Protein AF-A0A4Q7B3D8-F1 (afdb_monomer_lite)

pLDDT: mean 89.44, std 12.1, range [48.56, 97.75]

Structure (mmCIF, N/CA/C/O backbone):
data_AF-A0A4Q7B3D8-F1
#
_entry.id   AF-A0A4Q7B3D8-F1
#
loop_
_atom_site.group_PDB
_atom_site.id
_atom_site.type_symbol
_atom_site.label_atom_id
_atom_site.label_alt_id
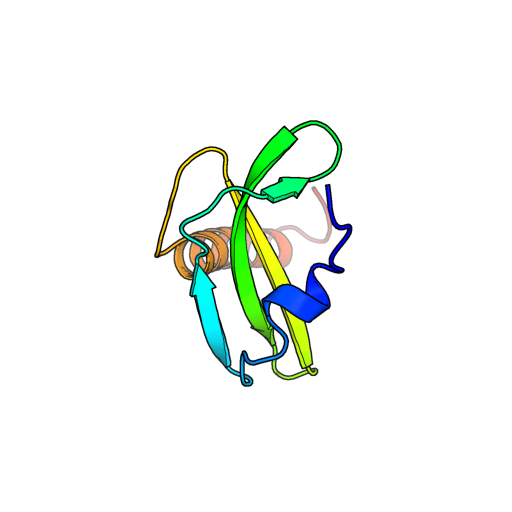_atom_site.label_comp_id
_atom_site.label_asym_id
_atom_site.label_entity_id
_atom_site.label_seq_id
_atom_site.pdbx_PDB_ins_code
_atom_site.Cartn_x
_atom_site.Cartn_y
_atom_site.Cartn_z
_atom_site.occupancy
_atom_site.B_iso_or_equiv
_atom_site.auth_seq_id
_atom_site.auth_comp_id
_atom_site.auth_asym_id
_atom_site.auth_atom_id
_atom_site.pdbx_PDB_model_num
ATOM 1 N N . ALA A 1 1 ? -1.215 2.243 -24.925 1.00 48.56 1 ALA A N 1
ATOM 2 C CA . ALA A 1 1 ? -1.267 1.363 -23.736 1.00 48.56 1 ALA A CA 1
ATOM 3 C C . ALA A 1 1 ? -2.720 1.276 -23.284 1.00 48.56 1 ALA A C 1
ATOM 5 O O . ALA A 1 1 ? -3.351 2.321 -23.203 1.00 48.56 1 ALA A O 1
ATOM 6 N N . LYS A 1 2 ? -3.290 0.078 -23.089 1.00 50.88 2 LYS A N 1
ATOM 7 C CA . LYS A 1 2 ? -4.692 -0.051 -22.652 1.00 50.88 2 LYS A CA 1
ATOM 8 C C . LYS A 1 2 ? -4.836 0.573 -21.258 1.00 50.88 2 LYS A C 1
ATOM 10 O O . LYS A 1 2 ? -4.108 0.187 -20.347 1.00 50.88 2 LYS A O 1
ATOM 15 N N . ASN A 1 3 ? -5.721 1.558 -21.123 1.00 57.25 3 ASN A N 1
ATOM 16 C CA . ASN A 1 3 ? -5.963 2.276 -19.875 1.00 57.25 3 ASN A CA 1
ATOM 17 C C . ASN A 1 3 ? -6.942 1.453 -19.024 1.00 57.25 3 ASN A C 1
ATOM 19 O O . ASN A 1 3 ? -8.152 1.638 -19.109 1.00 57.25 3 ASN A O 1
ATOM 23 N N . HIS A 1 4 ? -6.439 0.457 -18.296 1.00 65.25 4 HIS A N 1
ATOM 24 C CA . HIS A 1 4 ? -7.261 -0.270 -17.328 1.00 65.25 4 HIS A CA 1
ATOM 25 C C . HIS A 1 4 ? -7.359 0.558 -16.055 1.00 65.25 4 HIS A C 1
ATOM 27 O O . HIS A 1 4 ? -6.334 1.028 -15.553 1.00 65.25 4 HIS A O 1
ATOM 33 N N . LYS A 1 5 ? -8.577 0.743 -15.532 1.00 80.94 5 LYS A N 1
ATOM 34 C CA . LYS A 1 5 ? -8.724 1.353 -14.213 1.00 80.94 5 LYS A CA 1
ATOM 35 C C . LYS A 1 5 ? -8.026 0.432 -13.216 1.00 80.94 5 LYS A C 1
ATOM 37 O O . LYS A 1 5 ? -8.096 -0.788 -13.340 1.00 80.94 5 LYS A O 1
ATOM 42 N N . ILE A 1 6 ? -7.351 0.997 -12.218 1.00 83.88 6 ILE A N 1
ATOM 43 C CA . ILE A 1 6 ? -6.660 0.187 -11.202 1.00 83.88 6 ILE A CA 1
ATOM 44 C C . ILE A 1 6 ? -7.652 -0.749 -10.492 1.00 83.88 6 ILE A C 1
ATOM 46 O O . ILE A 1 6 ? -7.315 -1.892 -10.196 1.00 83.88 6 ILE A O 1
ATOM 50 N N . SER A 1 7 ? -8.903 -0.314 -10.333 1.00 82.75 7 SER A N 1
ATOM 51 C CA . SER A 1 7 ? -9.992 -1.141 -9.812 1.00 82.75 7 SER A CA 1
ATOM 52 C C . SER A 1 7 ? -10.262 -2.406 -10.636 1.00 82.75 7 SER A C 1
ATOM 54 O O . SER A 1 7 ? -10.621 -3.429 -10.060 1.00 82.75 7 SER A O 1
ATOM 56 N N . ASP A 1 8 ? -10.038 -2.392 -11.956 1.00 89.94 8 ASP A N 1
ATOM 57 C CA . ASP A 1 8 ? -10.162 -3.588 -12.798 1.00 89.94 8 ASP A CA 1
ATOM 58 C C . ASP A 1 8 ? -9.060 -4.611 -12.495 1.00 89.94 8 ASP A C 1
ATOM 60 O O . ASP A 1 8 ? -9.305 -5.816 -12.542 1.00 89.94 8 ASP A O 1
ATOM 64 N N . LEU A 1 9 ? -7.850 -4.140 -12.168 1.00 91.50 9 LEU A N 1
ATOM 65 C CA . LEU A 1 9 ? -6.684 -4.996 -11.922 1.00 91.50 9 LEU A CA 1
ATOM 66 C C . LEU A 1 9 ? -6.862 -5.876 -10.683 1.00 91.50 9 LEU A C 1
ATOM 68 O O . LEU A 1 9 ? -6.342 -6.988 -10.670 1.00 91.50 9 LEU A O 1
ATOM 72 N N . PHE A 1 10 ? -7.608 -5.383 -9.693 1.00 94.31 10 PHE A N 1
ATOM 73 C CA . PHE A 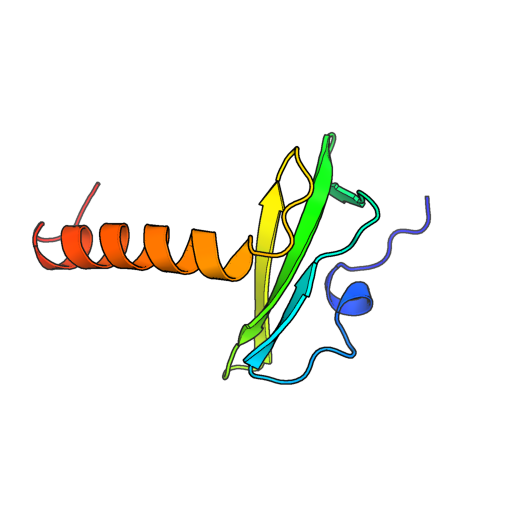1 10 ? -7.819 -6.022 -8.393 1.00 94.31 10 PHE A CA 1
ATOM 74 C C . PHE A 1 10 ? -9.290 -6.368 -8.138 1.00 94.31 10 PHE A C 1
ATOM 76 O O . PHE A 1 10 ? -9.683 -6.626 -7.005 1.00 94.31 10 PHE A O 1
ATOM 83 N N . ARG A 1 11 ? -10.137 -6.391 -9.179 1.00 93.12 11 ARG A N 1
ATOM 84 C CA . ARG A 1 11 ? -11.571 -6.705 -9.038 1.00 93.12 11 ARG A CA 1
ATOM 85 C C . ARG A 1 11 ? -11.816 -8.063 -8.368 1.00 93.12 11 ARG A C 1
ATOM 87 O O . ARG A 1 11 ? 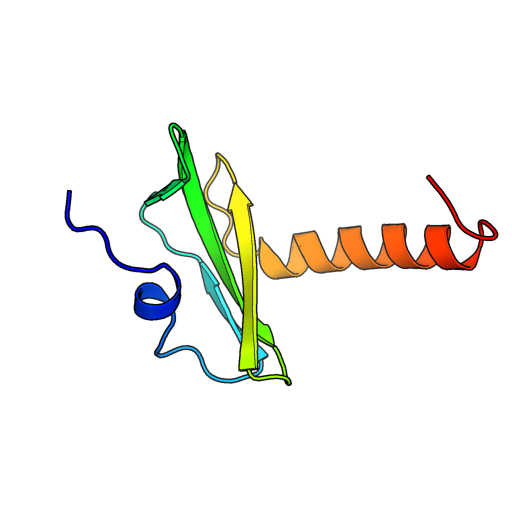-12.803 -8.213 -7.664 1.00 93.12 11 ARG A O 1
ATOM 94 N N . HIS A 1 12 ? -10.914 -9.020 -8.571 1.00 95.12 12 HIS A N 1
ATOM 95 C CA . HIS A 1 12 ? -11.008 -10.372 -8.022 1.00 95.12 12 HIS A CA 1
ATOM 96 C C . HIS A 1 12 ? -10.604 -10.475 -6.540 1.00 95.12 12 HIS A C 1
ATOM 98 O O . HIS A 1 12 ? -10.825 -11.516 -5.930 1.00 95.12 12 HIS A O 1
ATOM 104 N N . LEU A 1 13 ? -10.016 -9.419 -5.969 1.00 96.31 13 LEU A N 1
ATOM 105 C CA . LEU A 1 13 ? -9.533 -9.400 -4.592 1.00 96.31 13 LEU A CA 1
ATOM 106 C C . LEU A 1 13 ? -10.715 -9.302 -3.616 1.00 96.31 13 LEU A C 1
ATOM 108 O O . LEU A 1 13 ? -11.461 -8.314 -3.651 1.00 96.31 13 LEU A O 1
ATOM 112 N N . GLN A 1 14 ? -10.880 -10.316 -2.763 1.00 97.62 14 GLN A N 1
ATOM 113 C CA . GLN A 1 14 ? -11.890 -10.349 -1.698 1.00 97.62 14 GLN A CA 1
ATOM 114 C C . GLN A 1 14 ? -11.438 -9.529 -0.484 1.00 97.62 14 GLN A C 1
ATOM 116 O O . GLN A 1 14 ? -10.247 -9.277 -0.324 1.00 97.62 14 GLN A O 1
ATOM 121 N N . VAL A 1 15 ? -12.377 -9.128 0.381 1.00 97.62 15 VAL A N 1
ATOM 122 C CA . VAL A 1 15 ? -12.080 -8.392 1.627 1.00 97.62 15 VAL A CA 1
ATOM 123 C C . VAL A 1 15 ? -11.009 -9.122 2.443 1.00 97.62 15 VAL A C 1
ATOM 125 O O . VAL A 1 15 ? -11.057 -10.341 2.593 1.00 97.62 15 VAL A O 1
ATOM 128 N N . GLY A 1 16 ? -10.009 -8.376 2.915 1.00 96.75 16 GLY A N 1
ATOM 129 C CA . GLY A 1 16 ? -8.862 -8.900 3.659 1.00 96.75 16 GLY A CA 1
ATOM 130 C C . GLY A 1 16 ? -7.771 -9.549 2.797 1.00 96.75 16 GLY A C 1
ATOM 131 O O . GLY A 1 16 ? -6.673 -9.798 3.294 1.00 96.75 16 GLY A O 1
ATOM 132 N N . GLN A 1 17 ? -8.014 -9.801 1.505 1.00 97.56 17 GLN A N 1
ATOM 133 C CA . GLN A 1 17 ? -6.988 -10.341 0.614 1.00 97.56 17 GLN A CA 1
ATOM 134 C C . GLN A 1 17 ? -6.031 -9.258 0.133 1.00 97.56 17 GLN A C 1
ATOM 136 O O . GLN A 1 17 ? -6.401 -8.101 -0.073 1.00 97.56 17 GLN A O 1
ATOM 141 N N . THR A 1 18 ? -4.791 -9.683 -0.104 1.00 97.25 18 THR A N 1
ATOM 142 C CA . THR A 1 18 ? -3.727 -8.837 -0.637 1.00 97.25 18 THR A CA 1
ATOM 143 C C . THR A 1 18 ? -3.143 -9.434 -1.907 1.00 97.25 18 THR A C 1
ATOM 145 O O . THR A 1 18 ? -3.061 -10.652 -2.060 1.00 97.25 18 THR A O 1
ATOM 148 N N . GLU A 1 19 ? -2.713 -8.574 -2.826 1.00 96.75 19 GLU A N 1
ATOM 149 C CA . GLU A 1 19 ? -1.983 -8.984 -4.024 1.00 96.75 19 GLU A CA 1
ATOM 150 C C . GLU A 1 19 ? -0.854 -7.993 -4.309 1.00 96.75 19 GLU A C 1
ATOM 152 O O . GLU A 1 19 ? -1.069 -6.782 -4.319 1.00 96.75 19 GLU A O 1
ATOM 157 N N . CYS A 1 20 ? 0.344 -8.505 -4.605 1.00 96.75 20 CYS A N 1
ATOM 158 C CA . CYS A 1 20 ? 1.438 -7.722 -5.174 1.00 96.75 20 CYS A CA 1
ATOM 159 C C . CYS A 1 20 ? 1.655 -8.108 -6.639 1.00 96.75 20 CYS A C 1
ATOM 161 O O . CYS A 1 20 ? 2.000 -9.252 -6.961 1.00 96.75 20 CYS A O 1
ATOM 163 N N . ARG A 1 21 ? 1.511 -7.145 -7.555 1.00 94.88 21 ARG A N 1
ATOM 164 C CA . ARG A 1 21 ? 1.706 -7.415 -8.981 1.00 94.88 21 ARG A CA 1
ATOM 165 C C . ARG A 1 21 ? 3.188 -7.471 -9.330 1.00 94.88 21 ARG A C 1
ATOM 167 O O . ARG A 1 21 ? 3.918 -6.493 -9.201 1.00 94.88 21 ARG A O 1
ATOM 174 N N . LYS A 1 22 ? 3.609 -8.582 -9.940 1.00 94.06 22 LYS A N 1
ATOM 175 C CA . LYS A 1 22 ? 4.977 -8.767 -10.472 1.00 94.06 22 LYS A CA 1
ATOM 176 C C . LYS A 1 22 ? 5.311 -7.882 -11.680 1.00 94.06 22 LYS A C 1
ATOM 178 O O . LYS A 1 22 ? 6.470 -7.772 -12.062 1.00 94.06 22 LYS A O 1
ATOM 183 N N . ARG A 1 23 ? 4.312 -7.272 -12.327 1.00 93.62 23 ARG A N 1
ATOM 184 C CA . ARG A 1 23 ? 4.512 -6.363 -13.466 1.00 93.62 23 ARG A CA 1
ATOM 185 C C . ARG A 1 23 ? 4.279 -4.925 -13.028 1.00 93.62 23 ARG A C 1
ATOM 187 O O . ARG A 1 23 ? 3.231 -4.623 -12.466 1.00 93.62 23 ARG A O 1
ATOM 194 N N . ARG A 1 24 ? 5.227 -4.046 -13.363 1.00 94.12 24 ARG A N 1
ATOM 195 C CA . ARG A 1 24 ? 5.099 -2.605 -13.123 1.00 94.12 24 ARG A CA 1
ATOM 196 C C . ARG A 1 24 ? 3.993 -2.005 -13.989 1.00 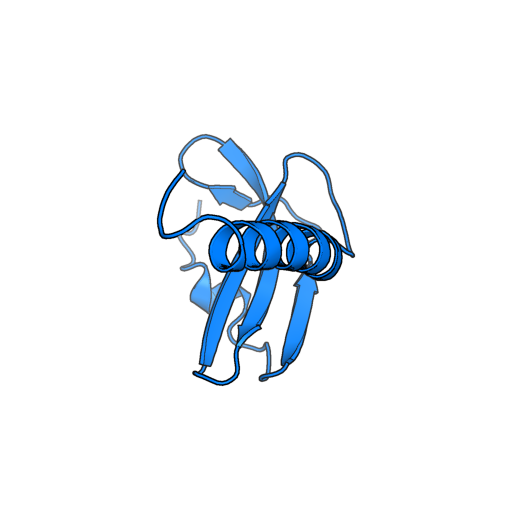94.12 24 ARG A C 1
ATOM 198 O O . ARG A 1 24 ? 3.907 -2.319 -15.181 1.00 94.12 24 ARG A O 1
ATOM 205 N N . ILE A 1 25 ? 3.222 -1.094 -13.411 1.00 92.12 25 ILE A N 1
ATOM 206 C CA . ILE A 1 25 ? 2.199 -0.301 -14.098 1.00 92.12 25 ILE A CA 1
ATOM 207 C C . ILE A 1 25 ? 2.633 1.163 -14.189 1.00 92.12 25 ILE A C 1
ATOM 209 O O . ILE A 1 25 ? 3.529 1.598 -13.468 1.00 92.12 25 ILE A O 1
ATOM 213 N N . TRP A 1 26 ? 2.012 1.919 -15.091 1.00 91.50 26 TRP A N 1
ATOM 214 C CA . TRP A 1 26 ? 2.182 3.368 -15.132 1.00 91.50 26 TRP A CA 1
ATOM 215 C C . TRP A 1 26 ? 1.310 4.018 -14.060 1.00 91.50 26 TRP A C 1
ATOM 217 O O . TRP A 1 26 ? 0.099 3.815 -14.044 1.00 91.50 26 TRP A O 1
ATOM 227 N N . VAL A 1 27 ? 1.936 4.803 -13.188 1.00 88.25 27 VAL A N 1
ATOM 228 C CA . VAL A 1 27 ? 1.283 5.678 -12.212 1.00 88.25 27 VAL A CA 1
ATOM 229 C C . VAL A 1 27 ? 1.729 7.096 -12.551 1.00 88.25 27 VAL A C 1
ATOM 231 O O . VAL A 1 27 ? 2.884 7.472 -12.341 1.00 88.25 27 VAL A O 1
ATOM 234 N N . GLY A 1 28 ? 0.847 7.856 -13.202 1.00 87.00 28 GLY A N 1
ATOM 235 C CA . GLY A 1 28 ? 1.228 9.115 -13.842 1.00 87.00 28 GLY A CA 1
ATOM 236 C C . GLY A 1 28 ? 2.332 8.898 -14.885 1.00 87.00 28 GLY A C 1
ATOM 237 O O . GLY A 1 28 ? 2.141 8.170 -15.857 1.00 87.00 28 GLY A O 1
ATOM 238 N N . ARG A 1 29 ? 3.501 9.518 -14.673 1.00 91.38 29 ARG A N 1
ATOM 239 C CA . ARG A 1 29 ? 4.676 9.431 -15.564 1.00 91.38 29 ARG A CA 1
ATOM 240 C C . ARG A 1 29 ? 5.759 8.466 -15.074 1.00 91.38 29 ARG A C 1
ATOM 242 O O . ARG A 1 29 ? 6.841 8.434 -15.651 1.00 91.38 29 ARG A O 1
ATOM 249 N N . VAL A 1 30 ? 5.500 7.695 -14.017 1.00 94.00 30 VAL A N 1
ATOM 250 C CA . VAL A 1 30 ? 6.485 6.774 -13.434 1.00 94.00 30 VAL A CA 1
ATOM 251 C C . VAL A 1 30 ? 5.963 5.347 -13.511 1.00 94.00 30 VAL A C 1
ATOM 253 O O . VAL A 1 30 ? 4.783 5.078 -13.296 1.00 94.00 30 VAL A O 1
ATOM 256 N N . LYS A 1 31 ? 6.851 4.405 -13.832 1.00 94.69 31 LYS A N 1
ATOM 257 C CA . LYS A 1 31 ? 6.528 2.978 -13.843 1.00 94.69 31 LYS A CA 1
ATOM 258 C C . LYS A 1 31 ? 6.821 2.397 -12.460 1.00 94.69 31 LYS A C 1
ATOM 260 O O . LYS A 1 31 ? 7.974 2.415 -12.043 1.00 94.69 31 LYS A O 1
ATOM 265 N N . LEU A 1 32 ? 5.840 1.855 -11.752 1.00 95.81 32 LEU A N 1
ATOM 266 C CA . LEU A 1 32 ? 6.001 1.382 -10.367 1.00 95.81 32 LEU A CA 1
ATOM 267 C C . LEU A 1 32 ? 5.401 -0.012 -10.187 1.00 95.81 32 LEU A C 1
ATOM 269 O O . LEU A 1 32 ? 4.525 -0.420 -10.952 1.00 95.81 32 LEU A O 1
ATOM 273 N N . TYR A 1 33 ? 5.886 -0.749 -9.192 1.00 96.56 33 TYR A N 1
ATOM 274 C CA . TYR A 1 33 ? 5.177 -1.919 -8.680 1.00 96.56 33 TYR A CA 1
ATOM 275 C C . TYR A 1 33 ? 4.003 -1.448 -7.828 1.00 96.56 33 TYR A C 1
ATOM 277 O O . TYR A 1 33 ? 4.086 -0.397 -7.192 1.00 96.56 33 TYR A O 1
ATOM 285 N N . ILE A 1 34 ? 2.916 -2.214 -7.844 1.00 96.19 34 ILE A N 1
ATOM 286 C CA . ILE A 1 34 ? 1.698 -1.909 -7.099 1.00 96.19 34 ILE A CA 1
ATOM 287 C C . ILE A 1 34 ? 1.250 -3.142 -6.322 1.00 96.19 34 ILE A C 1
ATOM 289 O O . ILE A 1 34 ? 1.230 -4.256 -6.859 1.00 96.19 34 ILE A O 1
ATOM 293 N N . SER A 1 35 ? 0.879 -2.910 -5.072 1.00 97.00 35 SER A N 1
ATOM 294 C CA . SER A 1 35 ? 0.256 -3.880 -4.185 1.00 97.00 35 SER A CA 1
ATOM 295 C C . SER A 1 35 ? -1.084 -3.330 -3.715 1.00 97.00 35 SER A C 1
ATOM 297 O O . SER A 1 35 ? -1.213 -2.119 -3.528 1.00 97.00 35 SER A O 1
ATOM 299 N N . ALA A 1 36 ? -2.068 -4.203 -3.540 1.00 97.19 36 ALA A N 1
ATOM 300 C CA . ALA A 1 36 ? -3.405 -3.830 -3.101 1.00 97.19 36 ALA A CA 1
ATOM 301 C C . ALA A 1 36 ? -3.876 -4.692 -1.927 1.00 97.19 36 ALA A C 1
ATOM 303 O O . ALA A 1 36 ? -3.529 -5.871 -1.852 1.00 97.19 36 ALA A O 1
ATOM 304 N N . LEU A 1 37 ? -4.690 -4.096 -1.057 1.00 97.75 37 LEU A N 1
ATOM 305 C CA . LEU A 1 37 ? -5.517 -4.749 -0.043 1.00 97.75 37 LEU A CA 1
ATOM 306 C C . LEU A 1 37 ? -6.966 -4.306 -0.258 1.00 97.75 37 LEU A C 1
ATOM 308 O O . LEU A 1 37 ? -7.219 -3.113 -0.431 1.00 97.75 37 LEU A O 1
ATOM 312 N N . ARG A 1 38 ? -7.912 -5.248 -0.228 1.00 97.62 38 ARG A N 1
ATOM 313 C CA . ARG A 1 38 ? -9.343 -4.925 -0.158 1.00 97.62 38 ARG A CA 1
ATOM 314 C C . ARG A 1 38 ? -9.736 -4.704 1.302 1.00 97.62 38 ARG A C 1
ATOM 316 O O . ARG A 1 38 ? -9.651 -5.636 2.103 1.00 97.62 38 ARG A O 1
ATOM 323 N N . LEU A 1 39 ? -10.155 -3.488 1.625 1.00 96.75 39 LEU A N 1
ATOM 324 C CA . LEU A 1 39 ? -10.603 -3.098 2.959 1.00 96.75 39 LEU A CA 1
ATOM 325 C C . LEU A 1 39 ? -12.027 -3.602 3.242 1.00 96.75 39 LEU A C 1
ATOM 327 O O . LEU A 1 39 ? -12.729 -4.063 2.340 1.00 96.75 39 LEU A O 1
ATOM 331 N N . GLU A 1 40 ? -12.442 -3.527 4.507 1.00 96.88 40 GLU A N 1
ATOM 332 C CA . GLU A 1 40 ? -13.766 -3.982 4.962 1.00 96.88 40 GLU A CA 1
ATOM 333 C C . GLU A 1 40 ? -14.924 -3.174 4.364 1.00 96.88 40 GLU A C 1
ATOM 335 O O . GLU A 1 40 ? -15.995 -3.723 4.119 1.00 96.88 40 GLU A O 1
ATOM 340 N N . ASP A 1 41 ? -14.692 -1.898 4.055 1.00 96.00 41 ASP A N 1
ATOM 341 C CA . ASP A 1 41 ? -15.642 -1.018 3.363 1.00 96.00 41 ASP A CA 1
ATOM 342 C C . ASP A 1 41 ? -15.715 -1.269 1.841 1.00 96.00 41 ASP A C 1
ATOM 344 O O . ASP A 1 41 ? -16.513 -0.649 1.138 1.00 96.00 41 ASP A O 1
ATOM 348 N N . GLY A 1 42 ? -14.912 -2.203 1.320 1.00 93.19 42 GLY A N 1
ATOM 349 C CA . GLY A 1 42 ? -14.845 -2.553 -0.098 1.00 93.19 42 GLY A CA 1
ATOM 350 C C . GLY A 1 42 ? -13.872 -1.702 -0.922 1.00 93.19 42 GLY A C 1
ATOM 351 O O . GLY A 1 42 ? -13.601 -2.047 -2.086 1.00 93.19 42 GLY A O 1
ATOM 352 N N . GLU A 1 43 ? -13.292 -0.654 -0.337 1.00 95.38 43 GLU A N 1
ATOM 353 C CA . GLU A 1 43 ? -12.283 0.180 -0.985 1.00 95.38 43 GLU A CA 1
ATOM 354 C C . GLU A 1 43 ? -10.941 -0.558 -1.130 1.00 95.38 43 GLU A C 1
ATOM 356 O O . GLU A 1 43 ? -10.679 -1.605 -0.525 1.00 95.38 43 GLU A O 1
ATOM 361 N N . LEU A 1 44 ? -10.078 -0.033 -2.004 1.00 95.62 44 LEU A N 1
ATOM 362 C CA . LEU A 1 44 ? -8.730 -0.562 -2.218 1.00 95.62 44 LEU A CA 1
ATOM 363 C C . LEU A 1 44 ? -7.690 0.337 -1.552 1.00 95.62 44 LEU A C 1
ATOM 365 O O . LEU A 1 44 ? -7.483 1.473 -1.978 1.00 95.62 44 LEU A O 1
ATOM 369 N N . LEU A 1 45 ? -6.941 -0.215 -0.598 1.00 96.00 45 LEU A N 1
ATOM 370 C CA . LEU A 1 45 ? -5.680 0.373 -0.162 1.00 96.00 45 LEU A CA 1
ATOM 371 C C . LEU A 1 45 ? -4.589 -0.005 -1.167 1.00 96.00 45 LEU A C 1
ATOM 373 O O . LEU A 1 45 ? -4.319 -1.188 -1.381 1.00 96.00 45 LEU A O 1
ATOM 377 N N . LEU A 1 46 ? -3.946 0.995 -1.771 1.00 96.06 46 LEU A N 1
ATOM 378 C CA . LEU A 1 46 ? -2.886 0.807 -2.760 1.00 96.06 46 LEU A CA 1
ATOM 379 C C . LEU A 1 46 ? -1.542 1.279 -2.210 1.00 96.06 46 LEU A C 1
ATOM 381 O O . LEU A 1 46 ? -1.405 2.420 -1.777 1.00 96.06 46 LEU A O 1
ATOM 385 N N . VAL A 1 47 ? -0.526 0.427 -2.317 1.00 96.38 47 VAL A N 1
ATOM 386 C CA . VAL A 1 47 ? 0.865 0.766 -1.998 1.00 96.38 47 VAL A CA 1
ATOM 387 C C . VAL A 1 47 ? 1.697 0.629 -3.267 1.00 96.38 47 VAL A C 1
ATOM 389 O O . VAL A 1 47 ? 1.673 -0.411 -3.929 1.00 96.38 47 VAL A O 1
ATOM 392 N N . VAL A 1 48 ? 2.434 1.682 -3.624 1.00 95.69 48 VAL A N 1
ATOM 393 C CA . VAL A 1 48 ? 3.301 1.712 -4.811 1.00 95.69 48 VAL A CA 1
ATOM 394 C C . VAL A 1 48 ? 4.769 1.833 -4.417 1.00 95.69 48 VAL A C 1
ATOM 396 O O . VAL A 1 48 ? 5.106 2.520 -3.459 1.00 95.69 48 VAL A O 1
ATOM 399 N N . SER A 1 49 ? 5.653 1.168 -5.163 1.00 95.06 49 SER A N 1
ATOM 400 C CA . SER A 1 49 ? 7.092 1.148 -4.872 1.00 95.06 49 SER A CA 1
ATOM 401 C C . SER A 1 49 ? 7.938 1.071 -6.149 1.00 95.06 49 SER A C 1
ATOM 403 O O . SER A 1 49 ? 7.520 0.449 -7.136 1.00 95.06 49 SER A O 1
ATOM 405 N N . PRO A 1 50 ? 9.144 1.674 -6.171 1.00 95.94 50 PRO A N 1
ATOM 406 C CA . PRO A 1 50 ? 10.090 1.495 -7.272 1.00 95.94 50 PRO A CA 1
ATOM 407 C C . PRO A 1 50 ? 10.643 0.063 -7.355 1.00 95.94 50 PRO A C 1
ATOM 409 O O . PRO A 1 50 ? 11.040 -0.368 -8.440 1.00 95.94 50 PRO A O 1
ATOM 412 N N . MET A 1 51 ? 10.631 -0.686 -6.247 1.00 96.12 51 MET A N 1
ATOM 413 C CA . MET A 1 51 ? 11.109 -2.069 -6.166 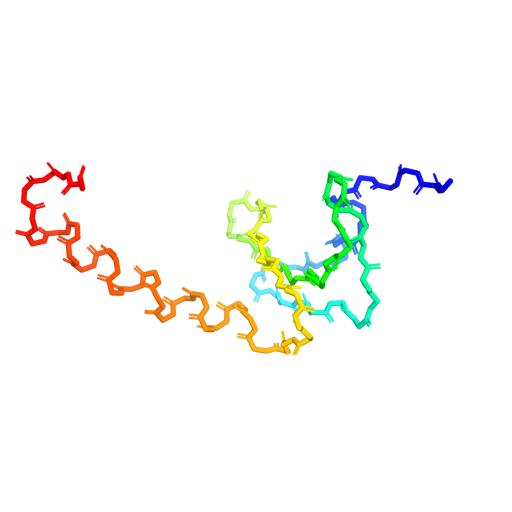1.00 96.12 51 MET A CA 1
ATOM 414 C C . MET A 1 51 ? 9.957 -3.045 -5.928 1.00 96.12 51 MET A C 1
ATOM 416 O O . MET A 1 51 ? 8.959 -2.705 -5.293 1.00 96.12 51 MET A O 1
ATOM 420 N N . PHE A 1 52 ? 10.102 -4.274 -6.424 1.00 97.06 52 PHE A N 1
ATOM 421 C CA . PHE A 1 52 ? 9.141 -5.330 -6.129 1.00 97.06 52 PHE A CA 1
ATOM 422 C C . PHE A 1 52 ? 9.205 -5.677 -4.639 1.00 97.06 52 PHE A C 1
ATOM 424 O O . PHE A 1 52 ? 10.286 -5.931 -4.113 1.00 97.06 52 PHE A O 1
ATOM 431 N N . ASN A 1 53 ? 8.049 -5.704 -3.980 1.00 96.06 53 ASN A N 1
ATOM 432 C CA . ASN A 1 53 ? 7.937 -6.080 -2.578 1.00 96.06 53 ASN A CA 1
ATOM 433 C C . ASN A 1 53 ? 6.619 -6.830 -2.341 1.00 96.06 53 ASN A C 1
ATOM 435 O O . ASN A 1 53 ? 5.544 -6.227 -2.326 1.00 96.06 53 ASN A O 1
ATOM 439 N N . ALA A 1 54 ? 6.715 -8.144 -2.129 1.00 95.69 54 ALA A N 1
ATOM 440 C CA . ALA A 1 54 ? 5.563 -8.998 -1.844 1.00 95.69 54 ALA A CA 1
ATOM 441 C C . ALA A 1 54 ? 4.894 -8.675 -0.494 1.00 95.69 54 ALA A C 1
ATOM 443 O O . ALA A 1 54 ? 3.703 -8.925 -0.334 1.00 95.69 54 ALA A O 1
ATOM 444 N N . SER A 1 55 ? 5.633 -8.069 0.438 1.00 96.50 55 SER A N 1
ATOM 445 C CA . SER A 1 55 ? 5.182 -7.692 1.781 1.00 96.50 55 SER A CA 1
ATOM 446 C C . SER A 1 55 ? 4.740 -6.229 1.883 1.00 96.50 55 SER A C 1
ATOM 448 O O . SER A 1 55 ? 4.469 -5.760 2.982 1.00 96.50 55 SER A O 1
ATOM 450 N N . ALA A 1 56 ? 4.618 -5.498 0.766 1.00 96.81 56 ALA A N 1
ATOM 451 C CA . ALA A 1 56 ? 4.398 -4.046 0.772 1.00 96.81 56 ALA A CA 1
ATOM 452 C C . ALA A 1 56 ? 3.201 -3.578 1.622 1.00 96.81 56 ALA A C 1
ATOM 454 O O . ALA A 1 56 ? 3.284 -2.532 2.257 1.00 96.81 56 ALA A O 1
ATOM 455 N N . ILE A 1 57 ? 2.100 -4.341 1.649 1.00 97.31 57 ILE A N 1
ATOM 456 C CA . ILE A 1 57 ? 0.932 -4.022 2.489 1.00 97.31 57 ILE A CA 1
ATOM 457 C C . ILE A 1 57 ? 1.277 -4.148 3.977 1.00 97.31 57 ILE A C 1
ATOM 459 O O . ILE A 1 57 ? 0.947 -3.263 4.760 1.00 97.31 57 ILE A O 1
ATOM 463 N N . ARG A 1 58 ? 1.973 -5.223 4.364 1.00 96.12 58 ARG A N 1
ATOM 464 C CA . ARG A 1 58 ? 2.394 -5.458 5.750 1.00 96.12 58 ARG A CA 1
ATOM 465 C C . ARG A 1 58 ? 3.391 -4.398 6.214 1.00 96.12 58 ARG A C 1
ATOM 467 O O . ARG A 1 58 ? 3.246 -3.867 7.308 1.00 96.12 58 ARG A O 1
ATOM 474 N N . ASP A 1 59 ? 4.369 -4.069 5.378 1.00 95.62 59 ASP A N 1
ATOM 475 C CA . ASP A 1 59 ? 5.379 -3.060 5.705 1.00 95.62 59 ASP A CA 1
ATOM 476 C C . ASP A 1 59 ? 4.743 -1.670 5.857 1.00 95.62 59 ASP A C 1
ATOM 478 O O . ASP A 1 59 ? 5.095 -0.911 6.761 1.00 95.62 59 ASP A O 1
ATOM 482 N N . TYR A 1 60 ? 3.762 -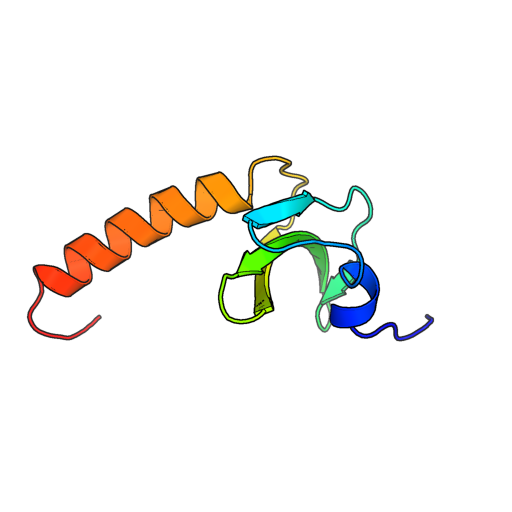1.349 5.004 1.00 95.56 60 TYR A N 1
ATOM 483 C CA . TYR A 1 60 ? 2.985 -0.121 5.131 1.00 95.56 60 TYR A CA 1
ATOM 484 C C . TYR A 1 60 ? 2.157 -0.094 6.421 1.00 95.56 60 TYR A C 1
ATOM 486 O O . TYR A 1 60 ? 2.133 0.939 7.083 1.00 95.56 60 TYR A O 1
ATOM 494 N N . ALA A 1 61 ? 1.544 -1.216 6.817 1.00 94.38 61 ALA A N 1
ATOM 495 C CA . ALA A 1 61 ? 0.799 -1.312 8.072 1.00 94.38 61 ALA A CA 1
ATOM 496 C C . ALA A 1 61 ? 1.687 -1.008 9.293 1.00 94.38 61 ALA A C 1
ATOM 498 O O . ALA A 1 61 ? 1.312 -0.179 10.115 1.00 94.38 61 ALA A O 1
ATOM 499 N N . LEU A 1 62 ? 2.903 -1.566 9.355 1.00 94.19 62 LEU A N 1
ATOM 500 C CA . LEU A 1 62 ? 3.863 -1.267 10.431 1.00 94.19 62 LEU A CA 1
ATOM 501 C C . LEU A 1 62 ? 4.215 0.228 10.497 1.00 94.19 62 LEU A C 1
ATOM 503 O O . LEU A 1 62 ? 4.311 0.810 11.576 1.00 94.19 62 LEU A O 1
ATOM 507 N N . ARG A 1 63 ? 4.397 0.879 9.340 1.00 92.38 63 ARG A N 1
ATOM 508 C CA . ARG A 1 63 ? 4.659 2.325 9.286 1.00 92.38 63 ARG A CA 1
ATOM 509 C C . ARG A 1 63 ? 3.440 3.132 9.738 1.00 92.38 63 ARG A C 1
ATOM 511 O O . ARG A 1 63 ? 3.596 4.097 10.483 1.00 92.38 63 ARG A O 1
ATOM 518 N N . TRP A 1 64 ? 2.251 2.727 9.301 1.00 91.69 64 TRP A N 1
ATOM 519 C CA . TRP A 1 64 ? 0.988 3.367 9.654 1.00 91.69 64 TRP A CA 1
ATOM 520 C C . TRP A 1 64 ? 0.693 3.280 11.153 1.00 91.69 64 TRP A C 1
ATOM 522 O O . TRP A 1 64 ? 0.239 4.259 11.739 1.00 91.69 64 TRP A O 1
ATOM 532 N N . GLU A 1 65 ? 0.989 2.148 11.797 1.00 90.44 65 GLU A N 1
ATOM 533 C CA . GLU A 1 65 ? 0.862 1.983 13.251 1.00 90.44 65 GLU A CA 1
ATOM 534 C C . GLU A 1 65 ? 1.697 3.021 14.010 1.00 90.44 65 GLU A C 1
ATOM 536 O O . GLU A 1 65 ? 1.201 3.666 14.934 1.00 90.44 65 GLU A O 1
ATOM 541 N N . ILE A 1 66 ? 2.941 3.244 13.575 1.00 90.75 66 ILE A N 1
ATOM 542 C CA . ILE A 1 66 ? 3.834 4.246 14.169 1.00 90.75 66 ILE A CA 1
ATOM 543 C C . ILE A 1 66 ? 3.277 5.662 13.965 1.00 90.75 66 ILE A C 1
ATOM 545 O O . ILE A 1 66 ? 3.232 6.454 14.907 1.00 90.75 66 ILE A O 1
ATOM 549 N N . GLU A 1 67 ? 2.833 5.993 12.750 1.00 87.44 67 GLU A N 1
ATOM 550 C CA . GLU A 1 67 ? 2.241 7.303 12.444 1.00 87.44 67 GLU A CA 1
ATOM 551 C C . GLU A 1 67 ? 0.960 7.558 13.241 1.00 87.44 67 GLU A C 1
ATOM 553 O O . GLU A 1 67 ? 0.779 8.648 13.786 1.00 87.44 67 GLU A O 1
ATOM 558 N N . THR A 1 68 ? 0.110 6.540 13.370 1.00 87.06 68 THR A N 1
ATOM 559 C CA . THR A 1 68 ? -1.130 6.599 14.150 1.00 87.06 68 THR A CA 1
ATOM 560 C C . THR A 1 68 ? -0.822 6.813 15.627 1.00 87.06 68 THR A C 1
ATOM 562 O O . THR A 1 68 ? -1.394 7.712 16.240 1.00 87.06 68 THR A O 1
ATOM 565 N N . LEU A 1 69 ? 0.135 6.065 16.189 1.00 87.88 69 LEU A N 1
ATOM 566 C CA . LEU A 1 69 ? 0.572 6.234 17.575 1.00 87.88 69 LEU A CA 1
ATOM 567 C C . LEU A 1 69 ? 1.058 7.664 17.833 1.00 87.88 69 LEU A C 1
ATOM 569 O O . LEU A 1 69 ? 0.619 8.309 18.787 1.00 87.88 69 LEU A O 1
ATOM 573 N N . PHE A 1 70 ? 1.925 8.196 16.969 1.00 85.50 70 PHE A N 1
ATOM 574 C CA . PHE A 1 70 ? 2.389 9.574 17.113 1.00 85.50 70 PHE A CA 1
ATOM 575 C C . PHE A 1 70 ? 1.268 10.596 16.925 1.00 85.50 70 PHE A C 1
ATOM 577 O O . PHE A 1 70 ? 1.279 11.609 17.620 1.00 85.50 70 PHE A O 1
ATOM 584 N N . SER A 1 71 ? 0.290 10.338 16.056 1.00 83.81 71 SER A N 1
ATOM 585 C CA . SER A 1 71 ? -0.892 11.193 15.910 1.00 83.81 71 SER A CA 1
ATOM 586 C C . SER A 1 71 ? -1.819 11.153 17.130 1.00 83.81 71 SER A C 1
ATOM 588 O O . SER A 1 71 ? -2.517 12.134 17.374 1.00 83.81 71 SER A O 1
ATOM 590 N N . CYS A 1 72 ? -1.866 10.051 17.883 1.00 85.06 72 CYS A N 1
ATOM 591 C CA . CYS A 1 72 ? -2.606 9.976 19.144 1.00 85.06 72 CYS A CA 1
ATOM 592 C C . CYS A 1 72 ? -1.892 10.741 20.268 1.00 85.06 72 CYS A C 1
ATOM 594 O O . CYS A 1 72 ? -2.548 11.352 21.109 1.00 85.06 72 CYS A O 1
ATOM 596 N N . LEU A 1 73 ? -0.555 10.697 20.289 1.00 84.12 73 LEU A N 1
ATOM 597 C CA . LEU A 1 73 ? 0.271 11.306 21.337 1.00 84.12 73 LEU A CA 1
ATOM 598 C C . LEU A 1 73 ? 0.522 12.800 21.114 1.00 84.12 73 LEU A C 1
ATOM 600 O O . LEU A 1 73 ? 0.601 13.570 22.071 1.00 84.12 73 LEU A O 1
ATOM 604 N N . LYS A 1 74 ? 0.651 13.228 19.859 1.00 75.69 74 LYS A N 1
ATOM 605 C CA . LYS A 1 74 ? 0.705 14.643 19.503 1.00 75.69 74 LYS A CA 1
ATOM 606 C C . LYS A 1 74 ? -0.730 15.123 19.361 1.00 75.69 74 LYS A C 1
ATOM 608 O O . LYS A 1 74 ? -1.433 14.683 18.458 1.00 75.69 74 LYS A O 1
ATOM 613 N N . GLY A 1 75 ? -1.182 16.018 20.238 1.00 63.47 75 GLY A N 1
ATOM 614 C CA . GLY A 1 75 ? -2.465 16.694 20.055 1.00 63.47 75 GLY A CA 1
ATOM 615 C C . GLY A 1 75 ? -2.503 17.350 18.673 1.00 63.47 75 GLY A C 1
ATOM 616 O O . GLY A 1 75 ? -1.857 18.367 18.484 1.00 63.47 75 GLY A O 1
ATOM 617 N N . ARG A 1 76 ? -3.198 16.707 17.725 1.00 56.50 76 ARG A N 1
ATOM 618 C CA . ARG A 1 76 ? -3.409 17.077 16.311 1.00 56.50 76 ARG A CA 1
ATOM 619 C C . ARG A 1 76 ? -2.246 17.822 15.625 1.00 56.50 76 ARG A C 1
ATOM 621 O O . ARG A 1 76 ? -2.132 19.036 15.749 1.00 56.50 76 ARG A O 1
ATOM 628 N N . GLY A 1 77 ? -1.515 17.123 14.753 1.00 56.72 77 GLY A N 1
ATOM 629 C CA . GLY A 1 77 ? -0.760 17.750 13.657 1.00 56.72 77 GLY A CA 1
ATOM 630 C C . GLY A 1 77 ? 0.635 17.175 13.409 1.00 56.72 77 GLY A C 1
ATOM 631 O O . GLY A 1 77 ? 1.367 16.853 14.348 1.00 56.72 77 GLY A O 1
ATOM 632 N N . PHE A 1 78 ? 0.978 17.073 12.123 1.00 53.97 78 PHE A N 1
ATOM 633 C CA . PHE A 1 78 ? 2.344 17.223 11.623 1.00 53.97 78 PHE A CA 1
ATOM 634 C C . PHE A 1 78 ? 2.513 18.668 11.155 1.00 53.97 78 PHE A C 1
ATOM 636 O O . PHE A 1 78 ? 1.516 19.208 10.620 1.00 53.97 78 PHE A O 1
#

Radius of gyration: 14.49 Å; chains: 1; bounding box: 27×28×45 Å

Sequence (78 aa):
AKNHKISDLFRHLQVGQTECRKRRIWVGRVKLYISALRLEDGELLLVVSPMFNASAIRDYALRWEIETLFSCLKGRGF

Secondary structure (DSSP, 8-state):
-----HHHHTTTPPTT-EEE-SS-EEETTEEEEEEEEE-TTS-EEEEEESS--TTHHHHHHHHHHHHHHHHHHSSS--

Foldseek 3Di:
DPDDDVCVVCVVADAQDKDWDPAWDDDPPDTWTWMWHQHPVRDIDIDTHNDGDRCRVVVVVVVVVVVVVVCVVPVDDD